Protein AF-A0A2M7JTR8-F1 (afdb_monomer_lite)

Sequence (80 aa):
MKTIMDQERFKCILSVLKRYELTLREKQFVEAVEKYFNENGKITDQQESVLEGICREKIWIRKASFSQNNLPKGLPSKAA

pLDDT: mean 80.09, std 16.07, range [38.44, 95.88]

Radius of gyrat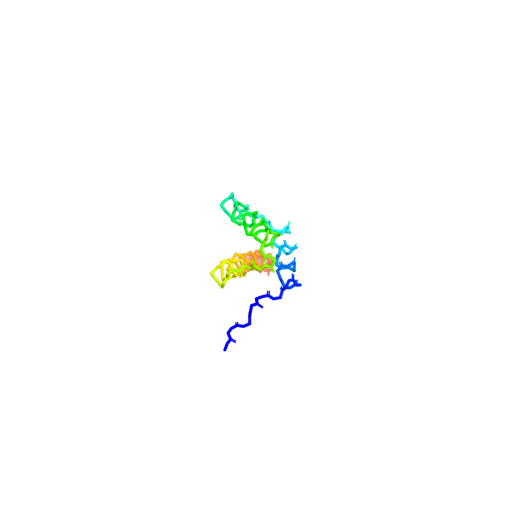ion: 19.19 Å; chains: 1; bounding box: 54×33×52 Å

Foldseek 3Di:
DPDFDDPVNLVVLLVLVVVFDDDPVRVVLNVVQVVVCVVPVGGDPVSVVVSVVSSVVRVVVVVVVVVVVPDPPDDPPDDD

Secondary structure (DSSP, 8-state):
------HHHHHHHHHHHTTS---HHHHHHHHHHHHHHHHHS---HHHHHHHHHHHHHHHHHHHHHHHHTTPPP-------

Structure (mmCIF, N/CA/C/O backbone):
data_AF-A0A2M7JTR8-F1
#
_entry.id   AF-A0A2M7JTR8-F1
#
loop_
_atom_site.group_PDB
_atom_site.id
_atom_site.type_symbol
_atom_site.label_atom_id
_atom_site.label_alt_id
_atom_site.label_comp_id
_atom_site.label_asym_id
_atom_site.label_entity_id
_atom_site.label_seq_id
_atom_site.pdbx_PDB_ins_code
_atom_site.Cartn_x
_atom_site.Cartn_y
_atom_site.Cartn_z
_atom_site.occupancy
_atom_site.B_iso_or_equiv
_atom_site.auth_seq_id
_atom_site.auth_comp_id
_atom_site.auth_asym_id
_atom_site.auth_atom_id
_atom_site.pdbx_PDB_model_num
ATOM 1 N N . MET A 1 1 ? -19.994 -12.643 0.742 1.00 38.44 1 MET A N 1
ATOM 2 C CA . MET A 1 1 ? -19.505 -11.442 1.453 1.00 38.44 1 MET A CA 1
ATOM 3 C C . MET A 1 1 ? -18.010 -11.357 1.229 1.00 38.44 1 MET A C 1
ATOM 5 O O . MET A 1 1 ? -17.322 -12.315 1.554 1.00 38.44 1 MET A O 1
ATOM 9 N N . LYS A 1 2 ? -17.527 -10.291 0.586 1.00 48.47 2 LYS A N 1
ATOM 10 C CA . LYS A 1 2 ? -16.091 -10.083 0.391 1.00 48.47 2 LYS A CA 1
ATOM 11 C C . LYS A 1 2 ? -15.525 -9.613 1.731 1.00 48.47 2 LYS A C 1
ATOM 13 O O . LYS A 1 2 ? -16.032 -8.658 2.309 1.00 48.47 2 LYS A O 1
ATOM 18 N N . THR A 1 3 ? -14.600 -10.382 2.289 1.00 54.88 3 THR A N 1
ATOM 19 C CA . THR A 1 3 ? -13.953 -10.089 3.569 1.00 54.88 3 THR A CA 1
ATOM 20 C C . THR A 1 3 ? -13.132 -8.820 3.420 1.00 54.88 3 THR A C 1
ATOM 22 O O . THR A 1 3 ? -12.236 -8.789 2.581 1.00 54.88 3 THR A O 1
ATOM 25 N N . ILE A 1 4 ? -13.452 -7.802 4.224 1.00 62.22 4 ILE A N 1
ATOM 26 C CA . ILE A 1 4 ? -12.623 -6.608 4.423 1.00 62.22 4 ILE A CA 1
ATOM 27 C C . ILE A 1 4 ? -11.177 -7.077 4.613 1.00 62.22 4 ILE A C 1
ATOM 29 O O . ILE A 1 4 ? -10.937 -7.981 5.417 1.00 62.22 4 ILE A O 1
ATOM 33 N N . MET A 1 5 ? -10.235 -6.512 3.855 1.00 67.69 5 MET A N 1
ATOM 34 C CA . MET A 1 5 ? -8.828 -6.881 3.974 1.00 67.69 5 MET A CA 1
ATOM 35 C C . MET A 1 5 ? -8.348 -6.746 5.422 1.00 67.69 5 MET A C 1
ATOM 37 O O . MET A 1 5 ? -8.472 -5.679 6.025 1.00 67.69 5 MET A O 1
ATOM 41 N N . ASP A 1 6 ? -7.777 -7.826 5.958 1.00 75.31 6 ASP A N 1
ATOM 42 C CA . ASP A 1 6 ? -7.190 -7.836 7.296 1.00 75.31 6 ASP A CA 1
ATOM 43 C C . ASP A 1 6 ? -6.053 -6.799 7.384 1.00 75.31 6 ASP A C 1
ATOM 45 O O . ASP A 1 6 ? -5.249 -6.644 6.455 1.00 75.31 6 ASP A O 1
ATOM 49 N N . GLN A 1 7 ? -5.972 -6.096 8.513 1.00 81.25 7 GLN A N 1
ATOM 50 C CA . GLN A 1 7 ? -4.891 -5.174 8.844 1.00 81.25 7 GLN A CA 1
ATOM 51 C C . GLN A 1 7 ? -3.502 -5.802 8.643 1.00 81.25 7 GLN A C 1
ATOM 53 O O . GLN A 1 7 ? -2.578 -5.118 8.193 1.00 81.25 7 GLN A O 1
ATOM 58 N N . GLU A 1 8 ? -3.335 -7.091 8.943 1.00 84.12 8 GLU A N 1
ATOM 59 C CA . GLU A 1 8 ? -2.076 -7.803 8.707 1.00 84.12 8 GLU A CA 1
ATOM 60 C C . GLU A 1 8 ? -1.738 -7.894 7.218 1.00 84.12 8 GLU A C 1
ATOM 62 O O . GLU A 1 8 ? -0.603 -7.634 6.805 1.00 84.12 8 GLU A O 1
ATOM 67 N N . ARG A 1 9 ? -2.740 -8.194 6.385 1.00 84.56 9 ARG A N 1
ATOM 68 C CA . ARG A 1 9 ? -2.582 -8.272 4.930 1.00 84.56 9 ARG A CA 1
ATOM 69 C C . ARG A 1 9 ? -2.260 -6.905 4.334 1.00 84.56 9 ARG A C 1
ATOM 71 O O . ARG A 1 9 ? -1.370 -6.820 3.488 1.00 84.56 9 ARG A O 1
ATOM 78 N N . PHE A 1 10 ? -2.897 -5.837 4.819 1.00 87.88 10 PHE A N 1
ATOM 79 C CA . PHE A 1 10 ? -2.562 -4.467 4.424 1.00 87.88 10 PHE A CA 1
ATOM 80 C C . PHE A 1 10 ? -1.098 -4.125 4.721 1.00 87.88 10 PHE A C 1
ATOM 82 O O . PHE A 1 10 ? -0.360 -3.705 3.827 1.00 87.88 10 PHE A O 1
ATOM 89 N N . LYS A 1 11 ? -0.650 -4.376 5.959 1.00 86.94 11 LYS A N 1
ATOM 90 C CA . LYS A 1 11 ? 0.743 -4.147 6.370 1.00 86.94 11 LYS A CA 1
ATOM 91 C C . LYS A 1 11 ? 1.719 -4.953 5.518 1.00 86.94 11 LYS A C 1
ATOM 93 O O . LYS A 1 11 ? 2.729 -4.408 5.078 1.00 86.94 11 LYS A O 1
ATOM 98 N N . CYS A 1 12 ? 1.398 -6.214 5.229 1.00 88.44 12 CYS A N 1
ATOM 99 C CA . CYS A 1 12 ? 2.207 -7.066 4.363 1.00 88.44 12 CYS A CA 1
ATOM 100 C C . CYS A 1 12 ? 2.364 -6.464 2.957 1.00 88.44 12 CYS A C 1
ATOM 102 O O . CYS A 1 12 ? 3.488 -6.332 2.469 1.00 88.44 12 CYS A O 1
ATOM 104 N N . ILE A 1 13 ? 1.264 -6.024 2.333 1.00 88.19 13 ILE A N 1
ATOM 105 C CA . ILE A 1 13 ? 1.300 -5.385 1.009 1.00 88.19 13 ILE A CA 1
ATOM 106 C C . ILE A 1 13 ? 2.167 -4.125 1.041 1.00 88.19 13 ILE A C 1
ATOM 108 O O . ILE A 1 13 ? 3.055 -3.987 0.201 1.00 88.19 13 ILE A O 1
ATOM 112 N N . LEU A 1 14 ? 1.987 -3.242 2.027 1.00 90.06 14 LEU A N 1
ATOM 113 C CA . LEU A 1 14 ? 2.813 -2.037 2.157 1.00 90.06 14 LEU A CA 1
ATOM 114 C C . LEU A 1 14 ? 4.302 -2.370 2.309 1.00 90.06 14 LEU A C 1
ATOM 116 O O . LEU A 1 14 ? 5.144 -1.773 1.639 1.00 90.06 14 LEU A O 1
ATOM 120 N N . SER A 1 15 ? 4.648 -3.345 3.154 1.00 88.75 15 SER A N 1
ATOM 121 C CA . SER A 1 15 ? 6.033 -3.795 3.329 1.00 88.75 15 SER A CA 1
ATOM 122 C C . SER A 1 15 ? 6.638 -4.356 2.043 1.00 88.75 15 SER A C 1
ATOM 124 O O . SER A 1 15 ? 7.824 -4.149 1.788 1.00 88.75 15 SER A O 1
ATOM 126 N N . VAL A 1 16 ? 5.844 -5.053 1.228 1.00 87.75 16 VAL A N 1
ATOM 127 C CA . VAL A 1 16 ? 6.274 -5.555 -0.081 1.00 87.75 16 VAL A CA 1
ATOM 128 C C . VAL A 1 16 ? 6.476 -4.398 -1.058 1.00 87.75 16 VAL A C 1
ATOM 130 O O . VAL A 1 16 ? 7.528 -4.328 -1.690 1.00 87.75 16 VAL A O 1
ATOM 133 N N . LEU A 1 17 ? 5.527 -3.464 -1.148 1.00 89.38 17 LEU A N 1
ATOM 134 C CA . LEU A 1 17 ? 5.603 -2.309 -2.047 1.00 89.38 17 LEU A CA 1
ATOM 135 C C . LEU A 1 17 ? 6.788 -1.388 -1.728 1.00 89.38 17 LEU A C 1
ATOM 137 O O . LEU A 1 17 ? 7.418 -0.886 -2.654 1.00 89.38 17 LEU A O 1
ATOM 141 N N . LYS A 1 18 ? 7.175 -1.252 -0.451 1.00 87.94 18 LYS A N 1
ATOM 142 C CA . LYS A 1 18 ? 8.387 -0.517 -0.027 1.00 87.94 18 LYS A CA 1
ATOM 143 C C . LYS A 1 18 ? 9.692 -1.089 -0.602 1.00 87.94 18 LYS A C 1
ATOM 145 O O . LYS A 1 18 ? 10.700 -0.391 -0.614 1.00 87.94 18 LYS A O 1
ATOM 150 N N . ARG A 1 19 ? 9.698 -2.345 -1.068 1.00 88.25 19 ARG A N 1
ATOM 151 C CA . ARG A 1 19 ? 10.869 -2.993 -1.693 1.00 88.25 19 ARG A CA 1
ATOM 152 C C . ARG A 1 19 ? 10.953 -2.772 -3.202 1.00 88.25 19 ARG A C 1
ATOM 154 O O . ARG A 1 19 ? 11.938 -3.188 -3.807 1.00 88.25 19 ARG A O 1
ATOM 161 N N . TYR A 1 20 ? 9.925 -2.191 -3.809 1.00 87.88 20 TYR A N 1
ATOM 162 C CA . TYR A 1 20 ? 9.858 -1.963 -5.245 1.00 87.88 20 TYR A CA 1
ATOM 163 C C . TYR A 1 20 ? 9.969 -0.483 -5.569 1.00 87.88 20 TYR A C 1
ATOM 165 O O . TYR A 1 20 ? 9.561 0.384 -4.798 1.00 87.88 20 TYR A O 1
ATOM 173 N N . GLU A 1 21 ? 10.482 -0.198 -6.761 1.00 89.69 21 GLU A N 1
ATOM 174 C CA . GLU A 1 21 ? 10.444 1.150 -7.292 1.00 89.69 21 GLU A CA 1
ATOM 175 C C . GLU A 1 21 ? 9.023 1.469 -7.776 1.00 89.69 21 GLU A C 1
ATOM 177 O O . GLU A 1 21 ? 8.506 0.929 -8.763 1.00 89.69 21 GLU A O 1
ATOM 182 N N . LEU A 1 22 ? 8.358 2.317 -6.998 1.00 91.56 22 LEU A N 1
ATOM 183 C CA . LEU A 1 22 ? 7.045 2.862 -7.304 1.00 91.56 22 LEU A CA 1
ATOM 184 C C . LEU A 1 22 ? 7.195 4.155 -8.110 1.00 91.56 22 LEU A C 1
ATOM 186 O O . LEU A 1 22 ? 8.023 5.012 -7.789 1.00 91.56 22 LEU A O 1
ATOM 190 N N . THR A 1 23 ? 6.343 4.322 -9.114 1.00 93.62 23 THR A N 1
ATOM 191 C CA . THR A 1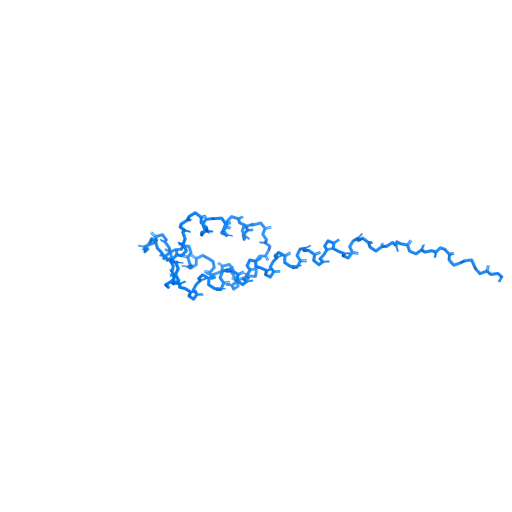 23 ? 6.144 5.598 -9.804 1.00 93.62 23 THR A CA 1
ATOM 192 C C . THR A 1 23 ? 5.609 6.645 -8.828 1.00 93.62 23 THR A C 1
ATOM 194 O O . THR A 1 23 ? 5.039 6.317 -7.785 1.00 93.62 23 THR A O 1
ATOM 197 N N . LEU A 1 24 ? 5.741 7.928 -9.174 1.00 94.69 24 LEU A N 1
ATOM 198 C CA . LEU A 1 24 ? 5.235 9.018 -8.336 1.00 94.69 24 LEU A CA 1
ATOM 199 C C . LEU A 1 24 ? 3.741 8.854 -8.006 1.00 94.69 24 LEU A C 1
ATOM 201 O O . LEU A 1 24 ? 3.347 9.014 -6.854 1.00 94.69 24 LEU A O 1
ATOM 205 N N . ARG A 1 25 ? 2.927 8.469 -8.997 1.00 94.56 25 ARG A N 1
ATOM 206 C CA . ARG A 1 25 ? 1.484 8.260 -8.818 1.00 94.56 25 ARG A CA 1
ATOM 207 C C . ARG A 1 25 ? 1.188 7.087 -7.881 1.00 94.56 25 ARG A C 1
ATOM 209 O O . ARG A 1 25 ? 0.312 7.200 -7.032 1.00 94.56 25 ARG A O 1
ATOM 216 N N . GLU A 1 26 ? 1.916 5.980 -8.018 1.00 94.19 26 GLU A N 1
ATOM 217 C CA . GLU A 1 26 ? 1.773 4.827 -7.121 1.00 94.19 26 GLU A CA 1
ATOM 218 C C . GLU A 1 26 ? 2.170 5.187 -5.685 1.00 94.19 26 GLU A C 1
ATOM 220 O O . GLU A 1 26 ? 1.452 4.822 -4.761 1.00 94.19 26 GLU A O 1
ATOM 225 N N . LYS A 1 27 ? 3.259 5.947 -5.486 1.00 94.31 27 LYS A N 1
ATOM 226 C CA . LYS A 1 27 ? 3.670 6.423 -4.151 1.00 94.31 27 LYS A CA 1
ATOM 227 C C . LYS A 1 27 ? 2.589 7.282 -3.504 1.00 94.31 27 LYS A C 1
ATOM 229 O O . LYS A 1 27 ? 2.160 6.977 -2.399 1.00 94.31 27 LYS A O 1
ATOM 234 N N . GLN A 1 28 ? 2.099 8.290 -4.226 1.00 95.88 28 GLN A N 1
ATOM 235 C CA . GLN A 1 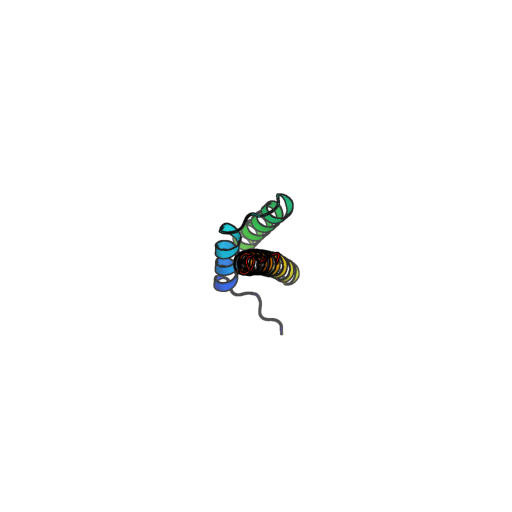28 ? 1.031 9.172 -3.745 1.00 95.88 28 GLN A CA 1
ATOM 236 C C . GLN A 1 28 ? -0.236 8.391 -3.391 1.00 95.88 28 GLN A C 1
ATOM 238 O O . GLN A 1 28 ? -0.881 8.670 -2.382 1.00 95.88 28 GLN A O 1
ATOM 243 N N . PHE A 1 29 ? -0.587 7.392 -4.203 1.00 95.31 29 PHE A N 1
ATOM 244 C CA . PHE A 1 29 ? -1.725 6.531 -3.922 1.00 95.31 29 PHE A CA 1
ATOM 245 C C . PHE A 1 29 ? -1.507 5.691 -2.656 1.00 95.31 29 PHE A C 1
ATOM 247 O O . PHE A 1 29 ? -2.375 5.665 -1.787 1.00 95.31 29 PHE A O 1
ATOM 254 N N . VAL A 1 30 ? -0.349 5.040 -2.521 1.00 93.81 30 VAL A N 1
ATOM 255 C CA . VAL A 1 30 ? -0.008 4.220 -1.349 1.00 93.81 30 VAL A CA 1
ATOM 256 C C . VAL A 1 30 ? -0.023 5.053 -0.066 1.00 93.81 30 VAL A C 1
ATOM 258 O O . VAL A 1 30 ? -0.633 4.632 0.912 1.00 93.81 30 VAL A O 1
ATOM 261 N N . GLU A 1 31 ? 0.568 6.248 -0.083 1.00 94.50 31 GLU A N 1
ATOM 262 C CA . GLU A 1 31 ? 0.575 7.174 1.057 1.00 94.50 31 GLU A CA 1
ATOM 263 C C . GLU A 1 31 ? -0.840 7.637 1.432 1.00 94.50 31 GLU A C 1
ATOM 265 O O . GLU A 1 31 ? -1.200 7.656 2.610 1.00 94.50 31 GLU A O 1
ATOM 270 N N . ALA A 1 32 ? -1.675 7.964 0.439 1.00 95.00 32 ALA A N 1
ATOM 271 C CA . ALA A 1 32 ? -3.063 8.353 0.676 1.00 95.00 32 ALA A CA 1
ATOM 272 C C . ALA A 1 32 ? -3.874 7.212 1.308 1.00 95.00 32 ALA A C 1
ATOM 274 O O . ALA A 1 32 ? -4.665 7.448 2.223 1.00 95.00 32 ALA A O 1
ATOM 275 N N . VAL A 1 33 ? -3.663 5.973 0.853 1.00 93.56 33 VAL A N 1
ATOM 276 C CA . VAL A 1 33 ? -4.339 4.799 1.415 1.00 93.56 33 VAL A CA 1
ATOM 277 C C . VAL A 1 33 ? -3.807 4.453 2.809 1.00 93.56 33 VAL A C 1
ATOM 279 O O . VAL A 1 33 ? -4.602 4.109 3.678 1.00 93.56 33 VAL A O 1
ATOM 282 N N . GLU A 1 34 ? -2.504 4.592 3.068 1.00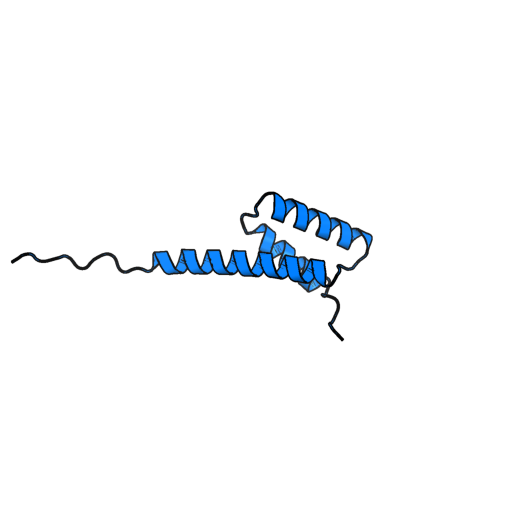 93.12 34 GLU A N 1
ATOM 283 C CA . GLU A 1 34 ? -1.918 4.415 4.407 1.00 93.12 34 GLU A CA 1
ATOM 284 C C . GLU A 1 34 ? -2.483 5.434 5.401 1.00 93.12 34 GLU A C 1
ATOM 286 O O . GLU A 1 34 ? -2.910 5.058 6.493 1.00 93.12 34 GLU A O 1
ATOM 291 N N . LYS A 1 35 ? -2.588 6.705 5.001 1.00 94.25 35 LYS A N 1
ATOM 292 C CA . LYS A 1 35 ? -3.233 7.741 5.814 1.00 94.25 35 LYS A CA 1
ATOM 293 C C . LYS A 1 35 ? -4.707 7.421 6.074 1.00 94.25 35 LYS A C 1
ATOM 295 O O . LYS A 1 35 ? -5.134 7.436 7.225 1.00 94.25 35 LYS A O 1
ATOM 300 N N . TYR A 1 36 ? -5.459 7.072 5.030 1.00 92.25 36 TYR A N 1
ATOM 301 C CA . TYR A 1 36 ? -6.869 6.703 5.159 1.00 92.25 36 TYR A CA 1
ATOM 302 C C . TYR A 1 36 ? -7.062 5.507 6.101 1.00 92.25 36 TYR A C 1
ATOM 304 O O . TYR A 1 36 ? -7.955 5.527 6.946 1.00 92.25 36 TYR A O 1
ATOM 312 N N . PHE A 1 37 ? -6.204 4.490 6.000 1.00 90.81 37 PHE A N 1
ATOM 313 C CA . PHE A 1 37 ? -6.229 3.335 6.889 1.00 90.81 37 PHE A CA 1
ATOM 314 C C . PHE A 1 37 ? -5.930 3.717 8.342 1.00 90.81 37 PHE A C 1
ATOM 316 O O . PHE A 1 37 ? -6.628 3.258 9.240 1.00 90.81 37 PHE A O 1
ATOM 323 N N . ASN A 1 38 ? -4.936 4.576 8.584 1.00 90.31 38 ASN A N 1
ATOM 324 C CA . ASN A 1 38 ? -4.604 5.041 9.933 1.00 90.31 38 ASN A CA 1
ATOM 325 C C . ASN A 1 38 ? -5.752 5.837 10.577 1.00 90.31 38 ASN A C 1
ATOM 327 O O . ASN A 1 38 ? -5.944 5.755 11.786 1.00 90.31 38 ASN A O 1
ATOM 331 N N . GLU A 1 39 ? -6.524 6.577 9.779 1.00 92.25 39 GLU A N 1
ATOM 332 C CA . GLU A 1 39 ? -7.670 7.363 10.252 1.00 92.25 39 GLU A CA 1
ATOM 333 C C . GLU A 1 39 ? -8.936 6.514 10.458 1.00 92.25 39 GLU A C 1
ATOM 335 O O . GLU A 1 39 ? -9.689 6.749 11.400 1.00 92.25 39 GLU A O 1
ATOM 340 N N . ASN A 1 40 ? -9.184 5.525 9.593 1.00 88.88 40 ASN A N 1
ATOM 341 C CA . ASN A 1 40 ? -10.460 4.796 9.548 1.00 88.88 40 ASN A CA 1
ATOM 342 C C . ASN A 1 40 ? -10.374 3.349 10.060 1.00 88.88 40 ASN A C 1
ATOM 344 O O . ASN A 1 40 ? -11.401 2.686 10.204 1.00 88.88 40 ASN A O 1
ATOM 348 N N . GLY A 1 41 ? -9.166 2.821 10.268 1.00 86.81 41 GLY A N 1
ATOM 349 C CA . GLY A 1 41 ? -8.907 1.423 10.631 1.00 86.81 41 GLY A CA 1
ATOM 350 C C . GLY A 1 41 ? -9.215 0.403 9.527 1.00 86.81 41 GLY A C 1
ATOM 351 O O . GLY A 1 41 ? -9.101 -0.799 9.756 1.00 86.81 41 GLY A O 1
ATOM 352 N N . LYS A 1 42 ? -9.627 0.857 8.336 1.00 87.50 42 LYS A N 1
ATOM 353 C CA . LYS A 1 42 ? -9.974 0.022 7.179 1.00 87.50 42 LYS A CA 1
ATOM 354 C C . LYS A 1 42 ? -9.750 0.773 5.870 1.00 87.50 42 LYS A C 1
ATOM 356 O O . LYS A 1 42 ? -9.713 2.001 5.857 1.00 87.50 42 LYS A O 1
ATOM 361 N N . ILE A 1 43 ? -9.651 0.029 4.773 1.00 88.88 43 ILE A N 1
ATOM 362 C CA . ILE A 1 43 ? -9.657 0.570 3.408 1.00 88.88 43 ILE A CA 1
ATOM 363 C C . ILE A 1 43 ? -10.893 0.086 2.648 1.00 88.88 43 ILE A C 1
ATOM 365 O O . ILE A 1 43 ? -11.579 -0.836 3.090 1.00 88.88 43 ILE A O 1
ATOM 369 N N . THR A 1 44 ? -11.191 0.714 1.514 1.00 89.69 44 THR A N 1
ATOM 370 C CA . THR A 1 44 ? -12.283 0.289 0.630 1.00 89.69 44 THR A CA 1
ATOM 371 C C . THR A 1 44 ? -11.850 -0.849 -0.295 1.00 89.69 44 THR A C 1
ATOM 373 O O . THR A 1 44 ? -10.679 -0.948 -0.661 1.00 89.69 44 THR A O 1
ATOM 376 N N . ASP A 1 45 ? -12.806 -1.656 -0.764 1.00 88.19 45 ASP A N 1
ATOM 377 C CA . ASP A 1 45 ? -12.569 -2.719 -1.756 1.00 88.19 45 ASP A CA 1
ATOM 378 C C . ASP A 1 45 ? -11.874 -2.202 -3.026 1.00 88.19 45 ASP A C 1
ATOM 380 O O . ASP A 1 45 ? -11.091 -2.908 -3.664 1.00 88.19 45 ASP A O 1
ATOM 384 N N . GLN A 1 46 ? -12.160 -0.955 -3.409 1.00 91.19 46 GLN A N 1
ATOM 385 C CA . GLN A 1 46 ? -11.520 -0.316 -4.551 1.00 91.19 46 GLN A CA 1
ATOM 386 C C . GLN A 1 46 ? -10.052 0.006 -4.258 1.00 91.19 46 GLN A C 1
ATOM 388 O O . GLN A 1 46 ? -9.192 -0.271 -5.092 1.00 91.19 46 GLN A O 1
ATOM 393 N N . GLN A 1 47 ? -9.749 0.550 -3.076 1.00 91.88 47 GLN A N 1
ATOM 394 C CA . GLN A 1 47 ? -8.371 0.810 -2.653 1.00 91.88 47 GLN A CA 1
ATOM 395 C C . GLN A 1 47 ? -7.565 -0.489 -2.551 1.00 91.88 47 GLN A C 1
ATOM 397 O O . GLN A 1 47 ? -6.431 -0.545 -3.027 1.00 91.88 47 GLN A O 1
ATOM 402 N N . GLU A 1 48 ? -8.172 -1.541 -2.000 1.00 89.88 48 GLU A N 1
ATOM 403 C CA . GLU A 1 48 ? -7.596 -2.885 -1.952 1.00 89.88 48 GLU A CA 1
ATOM 404 C C . GLU A 1 48 ? -7.271 -3.401 -3.355 1.00 89.88 48 GLU A C 1
ATOM 406 O O . GLU A 1 48 ? -6.135 -3.787 -3.627 1.00 89.88 48 GLU A O 1
ATOM 411 N N . SER A 1 49 ? -8.240 -3.353 -4.273 1.00 90.81 49 SER A N 1
ATOM 412 C CA . SER A 1 49 ? -8.052 -3.847 -5.639 1.00 90.81 49 SER A CA 1
ATOM 413 C C . SER A 1 49 ? -6.913 -3.132 -6.367 1.00 90.81 49 SER A C 1
ATOM 415 O O . SER A 1 49 ? -6.182 -3.764 -7.130 1.00 90.81 49 SER A O 1
ATOM 417 N N . VAL A 1 50 ? -6.752 -1.824 -6.150 1.00 93.31 50 VAL A N 1
ATOM 418 C CA . VAL A 1 50 ? -5.667 -1.051 -6.767 1.00 93.31 50 VAL A CA 1
ATOM 419 C C . VAL A 1 50 ? -4.319 -1.406 -6.134 1.00 93.31 50 VAL A C 1
ATOM 421 O O . VAL A 1 50 ? -3.355 -1.631 -6.864 1.00 93.31 50 VAL A O 1
ATOM 424 N N . LEU A 1 51 ? -4.240 -1.528 -4.804 1.00 92.69 51 LEU A N 1
ATOM 425 C CA . LEU A 1 51 ? -3.014 -1.951 -4.113 1.00 92.69 51 LEU A CA 1
ATOM 426 C C . LEU A 1 51 ? -2.542 -3.338 -4.551 1.00 92.69 51 LEU A C 1
ATOM 428 O O . LEU A 1 51 ? -1.350 -3.543 -4.794 1.00 92.69 51 LEU A O 1
ATOM 432 N N . GLU A 1 52 ? -3.469 -4.287 -4.682 1.00 90.69 52 GLU A N 1
ATOM 433 C CA . GLU A 1 52 ? -3.152 -5.614 -5.203 1.00 90.69 52 GLU A CA 1
ATOM 434 C C . GLU A 1 52 ? -2.659 -5.559 -6.647 1.00 90.69 52 GLU A C 1
ATOM 436 O O . GLU A 1 52 ? -1.711 -6.270 -6.985 1.00 90.69 52 GLU A O 1
ATOM 441 N N . GLY A 1 53 ? -3.274 -4.721 -7.486 1.00 92.25 53 GLY A N 1
ATOM 442 C CA . GLY A 1 53 ? -2.855 -4.513 -8.870 1.00 92.25 53 GLY A CA 1
ATOM 443 C C . GLY A 1 53 ? -1.398 -4.064 -8.956 1.00 92.25 53 GLY A C 1
ATOM 444 O O . GLY A 1 53 ? -0.591 -4.736 -9.600 1.00 92.25 53 GLY A O 1
ATOM 445 N N . ILE A 1 54 ? -1.046 -3.011 -8.211 1.00 92.62 54 ILE A N 1
ATOM 446 C CA . ILE A 1 54 ? 0.329 -2.495 -8.132 1.00 92.62 54 ILE A CA 1
ATOM 447 C C . ILE A 1 54 ? 1.277 -3.603 -7.656 1.00 92.62 54 ILE A C 1
ATOM 449 O O . ILE A 1 54 ? 2.306 -3.868 -8.274 1.00 92.62 54 ILE A O 1
ATOM 453 N N . CYS A 1 55 ? 0.926 -4.303 -6.575 1.00 89.56 55 CYS A N 1
ATOM 454 C CA . CYS A 1 55 ? 1.773 -5.352 -6.010 1.00 89.56 55 CYS A CA 1
ATOM 455 C C . CYS A 1 55 ? 2.033 -6.494 -7.010 1.00 89.56 55 CYS A C 1
ATOM 457 O O . CYS 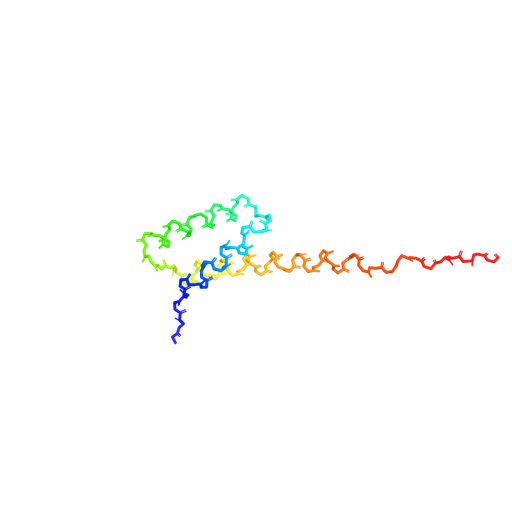A 1 55 ? 3.179 -6.917 -7.191 1.00 89.56 55 CYS A O 1
ATOM 459 N N . ARG A 1 56 ? 0.992 -6.961 -7.713 1.00 89.81 56 ARG A N 1
ATOM 460 C CA . ARG A 1 56 ? 1.112 -8.003 -8.746 1.00 89.81 56 ARG A CA 1
ATOM 461 C C . ARG A 1 56 ? 1.985 -7.550 -9.906 1.00 89.81 56 ARG A C 1
ATOM 463 O O . ARG A 1 56 ? 2.842 -8.322 -10.334 1.00 89.81 56 ARG A O 1
ATOM 470 N N . GLU A 1 57 ? 1.802 -6.322 -10.381 1.00 90.44 57 GLU A N 1
ATOM 471 C CA . GLU A 1 57 ? 2.588 -5.767 -11.480 1.00 90.44 57 GLU A CA 1
ATOM 472 C C . GLU A 1 57 ? 4.079 -5.719 -11.126 1.00 90.44 57 GLU A C 1
ATOM 474 O O . GLU A 1 57 ? 4.908 -6.246 -11.869 1.00 90.44 57 GLU A O 1
ATOM 479 N N . LYS A 1 58 ? 4.437 -5.211 -9.938 1.00 87.62 58 LYS A N 1
ATOM 480 C CA . LYS A 1 58 ? 5.843 -5.157 -9.500 1.00 87.62 58 LYS A CA 1
ATOM 481 C C . LYS A 1 58 ? 6.469 -6.542 -9.330 1.00 87.62 58 LYS A C 1
ATOM 483 O O . LYS A 1 58 ? 7.617 -6.757 -9.728 1.00 87.62 58 LYS A O 1
ATOM 488 N N . ILE A 1 59 ? 5.721 -7.503 -8.782 1.00 86.50 59 ILE A N 1
ATOM 489 C CA . ILE A 1 59 ? 6.172 -8.899 -8.680 1.00 86.50 59 ILE A CA 1
ATOM 490 C C . ILE A 1 59 ? 6.411 -9.490 -10.074 1.00 86.50 59 ILE A C 1
ATOM 492 O O . ILE A 1 59 ? 7.406 -10.189 -10.282 1.00 86.50 59 ILE A O 1
ATOM 496 N N . TRP A 1 60 ? 5.512 -9.226 -11.024 1.00 84.88 60 TRP A N 1
ATOM 497 C CA . TRP A 1 60 ? 5.612 -9.758 -12.378 1.00 84.88 60 TRP A CA 1
ATOM 498 C C . TRP A 1 60 ? 6.796 -9.162 -13.140 1.00 84.88 60 TRP A C 1
ATOM 500 O O . TRP A 1 60 ? 7.581 -9.921 -13.704 1.00 84.88 60 TRP A O 1
ATOM 510 N N . ILE A 1 61 ? 7.007 -7.843 -13.051 1.00 79.19 61 ILE A N 1
ATOM 511 C CA . ILE A 1 61 ? 8.185 -7.165 -13.613 1.00 79.19 61 ILE A CA 1
ATOM 512 C C . ILE A 1 61 ? 9.466 -7.795 -13.066 1.00 79.19 61 ILE A C 1
ATOM 514 O O . ILE A 1 61 ? 10.327 -8.203 -13.839 1.00 79.19 61 ILE A O 1
ATOM 518 N N . ARG A 1 62 ? 9.572 -7.977 -11.743 1.00 75.69 62 ARG A N 1
ATOM 519 C CA . ARG A 1 62 ? 10.753 -8.609 -11.138 1.00 75.69 62 ARG A CA 1
ATO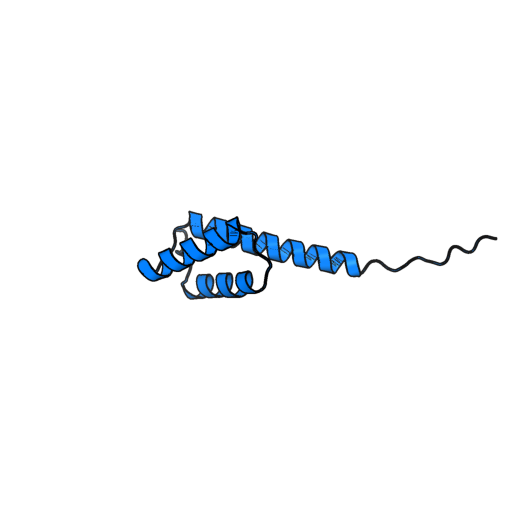M 520 C C . ARG A 1 62 ? 10.987 -10.024 -11.663 1.00 75.69 62 ARG A C 1
ATOM 522 O O . ARG A 1 62 ? 12.130 -10.379 -11.938 1.00 75.69 62 ARG A O 1
ATOM 529 N N . LYS A 1 63 ? 9.932 -10.835 -11.802 1.00 75.69 63 LYS A N 1
ATOM 530 C CA . LYS A 1 63 ? 10.036 -12.189 -12.371 1.00 75.69 63 LYS A CA 1
ATOM 531 C C . LYS A 1 63 ? 10.477 -12.160 -13.835 1.00 75.69 63 LYS A C 1
ATOM 533 O O . LYS A 1 63 ? 11.339 -12.951 -14.208 1.00 75.69 63 LYS A O 1
ATOM 538 N N . ALA A 1 64 ? 9.932 -11.252 -14.641 1.00 72.25 64 ALA A N 1
ATOM 539 C CA . ALA A 1 64 ? 10.305 -11.095 -16.043 1.00 72.25 64 ALA A CA 1
ATOM 540 C C . ALA A 1 64 ? 11.777 -10.674 -16.189 1.00 72.25 64 ALA A C 1
ATOM 542 O O . ALA A 1 64 ? 12.518 -11.303 -16.944 1.00 72.25 64 ALA A O 1
ATOM 543 N N . SER A 1 65 ? 12.237 -9.700 -15.395 1.00 65.44 65 SER A N 1
ATOM 544 C CA . SER A 1 65 ? 13.646 -9.288 -15.355 1.00 65.44 65 SER A CA 1
ATOM 545 C C . SER A 1 65 ? 14.574 -10.429 -14.925 1.00 65.44 65 SER A C 1
ATOM 547 O O . SER A 1 65 ? 15.668 -10.573 -15.461 1.00 65.44 65 SER A O 1
ATOM 549 N N . PHE A 1 66 ? 14.140 -11.281 -13.990 1.00 59.94 66 PHE A N 1
ATOM 550 C CA . PHE A 1 66 ? 14.922 -12.445 -13.566 1.00 59.94 66 PHE A CA 1
ATOM 551 C C . PHE A 1 66 ? 14.976 -13.540 -14.644 1.00 59.94 66 PHE A C 1
ATOM 553 O O . PHE A 1 66 ? 16.005 -14.189 -14.811 1.00 59.94 66 PHE A O 1
ATOM 560 N N . SER A 1 67 ? 13.894 -13.724 -15.408 1.00 58.91 67 SER A N 1
ATOM 561 C CA . SER A 1 67 ? 13.829 -14.704 -16.498 1.00 58.91 67 SER A CA 1
ATOM 562 C C . SER A 1 67 ? 14.745 -14.349 -17.674 1.00 58.91 67 SER A C 1
ATOM 564 O O . SER A 1 67 ? 15.258 -15.254 -18.327 1.00 58.91 67 SER A O 1
ATOM 566 N N . GLN A 1 68 ? 14.975 -13.060 -17.947 1.00 54.97 68 GLN A N 1
ATOM 567 C CA . GLN A 1 68 ? 15.860 -12.623 -19.036 1.00 54.97 68 GLN A CA 1
ATOM 568 C C . GLN A 1 68 ? 17.351 -12.850 -18.742 1.00 54.97 68 GLN A C 1
ATOM 570 O O . GLN A 1 68 ? 18.142 -12.990 -19.671 1.00 54.97 68 GLN A O 1
ATOM 575 N N . ASN A 1 69 ? 17.738 -12.968 -17.469 1.00 51.97 69 ASN A N 1
ATOM 576 C CA . ASN A 1 69 ? 19.132 -13.204 -17.079 1.00 51.97 69 ASN A CA 1
ATOM 577 C C . ASN A 1 69 ? 19.582 -14.669 -17.233 1.00 51.97 69 ASN A C 1
ATOM 579 O O . ASN A 1 69 ? 20.769 -14.953 -17.096 1.00 51.97 69 ASN A O 1
ATOM 583 N N . ASN A 1 70 ? 18.662 -15.588 -17.546 1.00 51.88 70 ASN A N 1
ATOM 584 C CA . ASN A 1 70 ? 18.947 -17.016 -17.724 1.00 51.88 70 ASN A CA 1
ATOM 585 C C . ASN A 1 70 ? 19.038 -17.446 -19.200 1.00 51.88 70 ASN A C 1
ATOM 587 O O . ASN A 1 70 ? 18.956 -18.638 -19.496 1.00 51.88 70 ASN A O 1
ATOM 591 N N . LEU A 1 71 ? 19.207 -16.510 -20.142 1.00 46.94 71 LEU A N 1
ATOM 592 C CA . LEU A 1 71 ? 19.456 -16.869 -21.539 1.00 46.94 71 LEU A CA 1
ATOM 593 C C . LEU A 1 71 ? 20.874 -17.469 -21.667 1.00 46.94 71 LEU A C 1
ATOM 595 O O . LEU A 1 71 ? 21.844 -16.790 -21.311 1.00 46.94 71 LEU A O 1
ATOM 599 N N . PRO A 1 72 ? 21.047 -18.709 -22.167 1.00 49.88 72 PRO A N 1
ATOM 600 C CA . PRO A 1 72 ? 22.375 -19.266 -22.384 1.00 49.88 72 PRO A CA 1
ATOM 601 C C . PRO A 1 72 ? 23.106 -18.414 -23.427 1.00 49.88 72 PRO A C 1
ATOM 603 O O . PRO A 1 72 ? 22.641 -18.241 -24.555 1.00 49.88 72 PRO A O 1
ATOM 606 N N . LYS A 1 73 ? 24.249 -17.843 -23.033 1.00 55.75 73 LYS A N 1
ATOM 607 C CA . LYS A 1 73 ? 25.120 -17.086 -23.935 1.00 55.75 73 LYS A CA 1
ATOM 608 C C . LYS A 1 73 ? 25.616 -18.021 -25.043 1.00 55.75 73 LYS A C 1
ATOM 610 O O . LYS A 1 73 ? 26.277 -19.010 -24.751 1.00 55.75 73 LYS A O 1
ATOM 615 N N . GLY A 1 74 ? 25.245 -17.669 -26.274 1.00 50.59 74 GLY A N 1
ATOM 616 C CA . GLY A 1 74 ? 25.731 -18.124 -27.580 1.00 50.59 74 GLY A CA 1
ATOM 617 C C . GLY A 1 74 ? 26.653 -19.344 -27.642 1.00 50.59 74 GLY A C 1
ATOM 618 O O . GLY A 1 74 ? 27.800 -19.301 -27.205 1.00 50.59 74 GLY A O 1
ATOM 619 N N . LEU A 1 75 ? 26.180 -20.383 -28.336 1.00 54.84 75 LEU A N 1
ATOM 620 C CA . LEU A 1 75 ? 27.038 -21.377 -28.979 1.00 54.84 75 LEU A CA 1
ATOM 621 C C . LEU A 1 75 ? 28.071 -20.672 -29.882 1.00 54.84 75 LEU A C 1
ATOM 623 O O . LEU A 1 75 ? 27.686 -19.788 -30.654 1.00 54.84 75 LEU A O 1
ATOM 627 N N . PRO A 1 76 ? 29.359 -21.054 -29.842 1.00 54.56 76 PRO A N 1
ATOM 628 C CA . PRO A 1 76 ? 30.338 -20.525 -30.775 1.00 54.56 76 PRO A CA 1
ATOM 629 C C . PRO A 1 76 ? 30.030 -21.068 -32.172 1.00 54.56 76 PRO A C 1
ATOM 631 O O . PRO A 1 76 ? 30.110 -22.272 -32.423 1.00 54.56 76 PRO A O 1
ATOM 634 N N . SER A 1 77 ? 29.670 -20.164 -33.081 1.00 56.75 77 SER A N 1
ATOM 635 C CA . SER A 1 77 ? 29.538 -20.451 -34.506 1.00 56.75 77 SER A CA 1
ATOM 636 C C . SER A 1 77 ? 30.910 -20.851 -35.057 1.00 56.75 77 SER A C 1
ATOM 638 O O . SER A 1 77 ? 31.750 -19.994 -35.325 1.00 56.75 77 SER A O 1
ATOM 640 N N . LYS A 1 78 ? 31.162 -22.157 -35.196 1.00 56.12 78 LYS A N 1
ATOM 641 C CA . LYS A 1 78 ? 32.267 -22.670 -36.014 1.00 56.12 78 LYS A CA 1
ATOM 642 C C . LYS A 1 78 ? 31.911 -22.420 -37.478 1.00 56.12 78 LYS A C 1
ATOM 644 O O . LYS A 1 78 ? 31.098 -23.145 -38.041 1.00 56.12 78 LYS A O 1
ATOM 649 N N . ALA A 1 79 ? 32.497 -21.382 -38.064 1.00 53.91 79 ALA A N 1
ATOM 650 C CA . ALA A 1 79 ? 32.606 -21.275 -39.512 1.00 53.91 79 ALA A CA 1
ATOM 651 C C . ALA A 1 79 ? 33.665 -22.287 -39.982 1.00 53.91 79 ALA A C 1
ATOM 653 O O . ALA A 1 79 ? 34.758 -22.339 -39.410 1.00 53.91 79 ALA A O 1
ATOM 654 N N . ALA A 1 80 ? 33.268 -23.130 -40.934 1.00 55.59 80 ALA A N 1
ATOM 655 C CA . ALA A 1 80 ? 34.109 -24.083 -41.652 1.00 55.59 80 ALA A CA 1
ATOM 656 C C . ALA A 1 80 ? 34.784 -23.412 -42.854 1.00 55.59 80 ALA A C 1
ATOM 658 O O . ALA A 1 80 ? 34.214 -22.412 -43.351 1.00 55.59 80 ALA A O 1
#